Protein AF-A0A8X6GDV9-F1 (afdb_monomer_lite)

Structure (mmCIF, N/CA/C/O backbone):
data_AF-A0A8X6GDV9-F1
#
_entry.id   AF-A0A8X6GDV9-F1
#
loop_
_atom_site.group_PDB
_atom_site.id
_atom_site.type_symbol
_atom_site.label_atom_id
_atom_site.label_alt_id
_atom_site.label_comp_id
_atom_site.label_asym_id
_atom_site.label_entity_id
_atom_site.label_seq_id
_atom_site.pdbx_PDB_ins_code
_atom_site.Cartn_x
_atom_site.Cartn_y
_atom_site.Cartn_z
_atom_site.occupancy
_atom_site.B_iso_or_equiv
_atom_site.auth_seq_id
_atom_site.auth_comp_id
_atom_site.auth_asym_id
_atom_site.auth_atom_id
_atom_site.pdbx_PDB_model_num
ATOM 1 N N . MET A 1 1 ? 4.085 11.697 -5.326 1.00 79.69 1 MET A N 1
ATOM 2 C CA . MET A 1 1 ? 3.755 10.991 -4.065 1.00 79.69 1 MET A CA 1
ATOM 3 C C . MET A 1 1 ? 4.116 9.531 -4.255 1.00 79.69 1 MET A C 1
ATOM 5 O O . MET A 1 1 ? 3.801 8.998 -5.310 1.00 79.69 1 MET A O 1
ATOM 9 N N . LYS A 1 2 ? 4.812 8.918 -3.294 1.00 88.75 2 LYS A N 1
ATOM 10 C CA . LYS A 1 2 ? 5.173 7.497 -3.367 1.00 88.75 2 LYS A CA 1
ATOM 11 C C . LYS A 1 2 ? 3.951 6.606 -3.085 1.00 88.75 2 LYS A C 1
ATOM 13 O O . LYS A 1 2 ? 3.137 6.990 -2.242 1.00 88.75 2 LYS A O 1
ATOM 18 N N . PRO A 1 3 ? 3.811 5.442 -3.739 1.00 91.56 3 PRO A N 1
ATOM 19 C CA . PRO A 1 3 ? 2.793 4.449 -3.394 1.00 91.56 3 PRO A CA 1
ATOM 20 C C . PRO A 1 3 ? 2.688 4.136 -1.891 1.00 91.56 3 PRO A C 1
ATOM 22 O O . PRO A 1 3 ? 1.577 4.090 -1.365 1.00 91.56 3 PRO A O 1
ATOM 25 N N . SER A 1 4 ? 3.805 4.028 -1.170 1.00 93.31 4 SER A N 1
ATOM 26 C CA . SER A 1 4 ? 3.824 3.848 0.292 1.00 93.31 4 SER A CA 1
ATOM 27 C C . SER A 1 4 ? 3.213 5.020 1.064 1.00 93.31 4 SER A C 1
ATOM 29 O O . SER A 1 4 ? 2.461 4.824 2.017 1.00 93.31 4 SER A O 1
ATOM 31 N N . GLN A 1 5 ? 3.471 6.253 0.625 1.00 92.75 5 GLN A N 1
ATOM 32 C CA . GLN A 1 5 ? 2.896 7.459 1.226 1.00 92.75 5 GLN A CA 1
ATOM 33 C C . GLN A 1 5 ? 1.390 7.548 0.974 1.00 92.75 5 GLN A C 1
ATOM 35 O O . GLN A 1 5 ? 0.642 7.994 1.844 1.00 92.75 5 GLN A O 1
ATOM 40 N N . LEU A 1 6 ? 0.939 7.118 -0.208 1.00 92.56 6 LEU A N 1
ATOM 41 C CA . LEU A 1 6 ? -0.481 7.026 -0.527 1.00 92.56 6 LEU A CA 1
ATOM 42 C C . LEU A 1 6 ? -1.179 6.009 0.382 1.00 92.56 6 LEU A C 1
ATOM 44 O O . LEU A 1 6 ? -2.225 6.327 0.943 1.00 92.56 6 LEU A O 1
ATOM 48 N N . LEU A 1 7 ? -0.586 4.824 0.560 1.00 92.94 7 LEU A N 1
ATOM 49 C CA . LEU A 1 7 ? -1.110 3.802 1.465 1.00 92.94 7 LEU A CA 1
ATOM 50 C C . LEU A 1 7 ? -1.218 4.336 2.895 1.00 92.94 7 LEU A C 1
ATOM 52 O O . LEU A 1 7 ? -2.266 4.205 3.521 1.00 92.94 7 LEU A O 1
ATOM 56 N N . HIS A 1 8 ? -0.161 4.982 3.392 1.00 91.88 8 HIS A N 1
ATOM 57 C CA . HIS A 1 8 ? -0.174 5.585 4.720 1.00 91.88 8 HIS A CA 1
ATOM 58 C C . HIS A 1 8 ? -1.305 6.607 4.854 1.00 91.88 8 HIS A C 1
ATOM 60 O O . HIS A 1 8 ? -2.052 6.575 5.824 1.00 91.88 8 HIS A O 1
ATOM 66 N N . LYS A 1 9 ? -1.487 7.482 3.857 1.00 90.81 9 LYS A N 1
ATOM 67 C CA . LYS A 1 9 ? -2.572 8.470 3.863 1.00 90.81 9 LYS A CA 1
ATOM 68 C C . LYS A 1 9 ? -3.952 7.808 3.874 1.00 90.81 9 LYS A C 1
ATOM 70 O O . LYS A 1 9 ? -4.821 8.272 4.603 1.00 90.81 9 LYS A O 1
ATOM 75 N N . LEU A 1 10 ? -4.144 6.726 3.116 1.00 90.56 10 LEU A N 1
ATOM 76 C CA . LEU A 1 10 ? -5.385 5.948 3.147 1.00 90.56 10 LEU A CA 1
ATOM 77 C C . LEU A 1 10 ? -5.618 5.326 4.527 1.00 90.56 10 LEU A C 1
ATOM 79 O O . LEU A 1 10 ? -6.716 5.457 5.048 1.00 90.56 10 LEU A O 1
ATOM 83 N N . LYS A 1 11 ? -4.587 4.744 5.151 1.00 89.62 11 LYS A N 1
ATOM 84 C CA . LYS A 1 11 ? -4.660 4.207 6.521 1.00 89.62 11 LYS A CA 1
ATOM 85 C C . LYS A 1 11 ? -4.947 5.292 7.570 1.00 89.62 11 LYS A C 1
ATOM 87 O O . LYS A 1 11 ? -5.669 5.032 8.516 1.00 89.62 11 LYS A O 1
ATOM 92 N N . THR A 1 12 ? -4.409 6.504 7.409 1.00 88.81 12 THR A N 1
ATOM 93 C CA . THR A 1 12 ? -4.659 7.631 8.331 1.00 88.81 12 THR A CA 1
ATOM 94 C C . THR A 1 12 ? -6.077 8.191 8.203 1.00 88.81 12 THR A C 1
ATOM 96 O O . THR A 1 12 ? -6.652 8.633 9.191 1.00 88.81 12 THR A O 1
ATOM 99 N N . VAL A 1 13 ? -6.622 8.226 6.984 1.00 86.50 13 VAL A N 1
ATOM 100 C CA . VAL A 1 13 ? -7.986 8.718 6.723 1.00 86.50 13 VAL A CA 1
ATOM 101 C C . VAL A 1 13 ? -9.031 7.645 7.022 1.00 86.50 13 VAL A C 1
ATOM 103 O O . VAL A 1 13 ? -10.165 7.969 7.370 1.00 86.50 13 VAL A O 1
ATOM 106 N N . ALA A 1 14 ? -8.659 6.374 6.893 1.00 85.50 14 ALA A N 1
ATOM 107 C CA . ALA A 1 14 ? -9.505 5.260 7.257 1.00 85.50 14 ALA A CA 1
ATOM 108 C C . ALA A 1 14 ? -9.817 5.289 8.757 1.00 85.50 14 ALA A C 1
ATOM 110 O O . ALA A 1 14 ? -8.923 5.268 9.601 1.00 85.50 14 ALA A O 1
ATOM 111 N N . THR A 1 15 ? -11.104 5.330 9.090 1.00 76.19 15 THR A N 1
ATOM 112 C CA . THR A 1 15 ? -11.569 5.062 10.450 1.00 76.19 15 THR A CA 1
ATOM 113 C C . THR A 1 15 ? -11.320 3.589 10.786 1.00 76.19 15 THR A C 1
ATOM 115 O O . THR A 1 15 ? -11.187 2.755 9.890 1.00 76.19 15 THR A O 1
ATOM 118 N N . SER A 1 16 ? -11.274 3.242 12.074 1.00 74.75 16 SER A N 1
ATOM 119 C CA . SER A 1 16 ? -10.994 1.877 12.561 1.00 74.75 16 SER A CA 1
ATOM 120 C C . SER A 1 16 ? -11.963 0.792 12.060 1.00 74.75 16 SER A C 1
ATOM 122 O O . SER A 1 16 ? -11.713 -0.385 12.284 1.00 74.75 16 SER A O 1
ATOM 124 N N . ASP A 1 17 ? -13.049 1.183 11.394 1.00 82.75 17 ASP A N 1
ATOM 125 C CA . ASP A 1 17 ? -14.064 0.301 10.807 1.00 82.75 17 ASP A CA 1
ATOM 126 C C . ASP A 1 17 ? -13.740 -0.122 9.357 1.00 82.75 17 ASP A C 1
ATOM 128 O O . ASP A 1 17 ? -14.388 -0.988 8.771 1.00 82.75 17 ASP A O 1
ATOM 132 N N . ILE A 1 18 ? -12.735 0.496 8.726 1.00 86.50 18 ILE A N 1
ATOM 133 C CA . ILE A 1 18 ? -12.376 0.179 7.342 1.00 86.50 18 ILE A CA 1
ATOM 134 C C . ILE A 1 18 ? -11.449 -1.038 7.309 1.00 86.50 18 ILE A C 1
ATOM 136 O O . ILE A 1 18 ? -10.329 -1.010 7.819 1.00 86.50 18 ILE A O 1
ATOM 140 N N . SER A 1 19 ? -11.896 -2.095 6.629 1.00 88.25 19 SER A N 1
ATOM 141 C CA . SER A 1 19 ? -11.091 -3.302 6.423 1.00 88.25 19 SER A CA 1
ATOM 142 C C . SER A 1 19 ? -9.828 -3.044 5.591 1.00 88.25 19 SER A C 1
ATOM 144 O O . SER A 1 19 ? -9.825 -2.273 4.626 1.00 88.25 19 SER A O 1
ATOM 146 N N . GLU A 1 20 ? -8.758 -3.776 5.903 1.00 86.88 20 GLU A N 1
ATOM 147 C CA . GLU A 1 20 ? -7.499 -3.709 5.154 1.00 86.88 20 GLU A CA 1
ATOM 148 C C . GLU A 1 20 ? -7.676 -4.100 3.675 1.00 86.88 20 GLU A C 1
ATOM 150 O O . GLU A 1 20 ? -7.035 -3.517 2.802 1.00 86.88 20 GLU A O 1
ATOM 155 N N . ASN A 1 21 ? -8.615 -5.002 3.366 1.00 88.19 21 ASN A N 1
ATOM 156 C CA . ASN A 1 21 ? -8.958 -5.372 1.989 1.00 88.19 21 ASN A CA 1
ATOM 157 C C . ASN A 1 21 ? -9.549 -4.204 1.188 1.00 88.19 21 ASN A C 1
ATOM 159 O O . ASN A 1 21 ? -9.224 -4.034 0.009 1.00 88.19 21 ASN A O 1
ATOM 163 N N . LEU A 1 22 ? -10.388 -3.373 1.814 1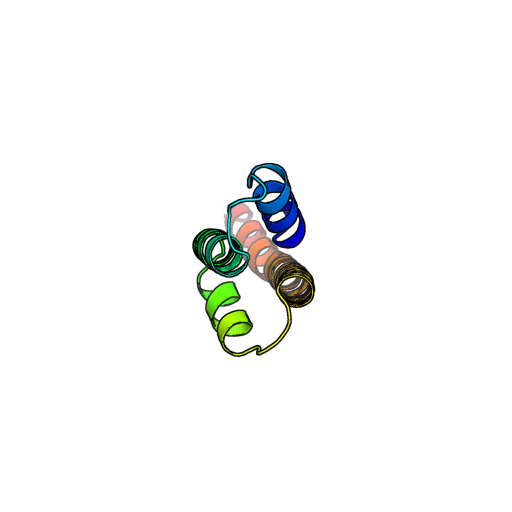.00 89.94 22 LEU A N 1
ATOM 164 C CA . LEU A 1 22 ? -10.929 -2.182 1.164 1.00 89.94 22 LEU A CA 1
ATOM 165 C C . LEU A 1 22 ? -9.829 -1.138 0.941 1.00 89.94 22 LEU A C 1
ATOM 167 O O . LEU A 1 22 ? -9.725 -0.579 -0.151 1.00 89.94 22 LEU A O 1
ATOM 171 N N . ILE A 1 23 ? -8.951 -0.938 1.930 1.00 91.75 23 ILE A N 1
ATOM 172 C CA . ILE A 1 23 ? -7.776 -0.064 1.791 1.00 91.75 23 ILE A CA 1
ATOM 173 C C . ILE A 1 23 ? -6.872 -0.556 0.655 1.00 91.75 23 ILE A C 1
ATOM 175 O O . ILE A 1 23 ? -6.461 0.252 -0.175 1.00 91.75 23 ILE A O 1
ATOM 179 N N . LYS A 1 24 ? -6.604 -1.867 0.570 1.00 89.75 24 LYS A N 1
ATOM 180 C CA . LYS A 1 24 ? -5.825 -2.486 -0.516 1.00 89.75 24 LYS A CA 1
ATOM 181 C C . LYS A 1 24 ? -6.463 -2.220 -1.876 1.00 89.75 24 LYS A C 1
ATOM 183 O O . LYS A 1 24 ? -5.761 -1.818 -2.797 1.00 89.75 24 LYS A O 1
ATOM 188 N N . THR A 1 25 ? -7.778 -2.394 -1.989 1.00 90.75 25 THR A N 1
ATOM 189 C CA . THR A 1 25 ? -8.518 -2.163 -3.240 1.00 90.75 25 THR A CA 1
ATOM 190 C C . THR A 1 25 ? -8.409 -0.704 -3.682 1.00 90.75 25 THR A C 1
ATOM 192 O O . THR A 1 25 ? -7.930 -0.434 -4.781 1.00 90.75 25 THR A O 1
ATOM 195 N N . LEU A 1 26 ? -8.738 0.243 -2.796 1.00 91.25 26 LEU A N 1
ATOM 196 C CA . LEU A 1 26 ? -8.644 1.681 -3.074 1.00 91.25 26 LEU A CA 1
ATOM 197 C C . LEU A 1 26 ? -7.212 2.120 -3.395 1.00 91.25 26 LEU A C 1
ATOM 199 O O . LEU A 1 26 ? -6.987 2.976 -4.250 1.00 91.25 26 LEU A O 1
ATOM 203 N N . TRP A 1 27 ? -6.232 1.546 -2.698 1.00 93.50 27 TRP A N 1
ATOM 204 C CA . TRP A 1 27 ? -4.826 1.822 -2.944 1.00 93.50 27 TRP A CA 1
ATOM 205 C C . TRP A 1 27 ? -4.412 1.356 -4.339 1.00 93.50 27 TRP A C 1
ATOM 207 O O . TRP A 1 27 ? -3.871 2.161 -5.093 1.00 93.50 27 TRP A O 1
ATOM 217 N N . LEU A 1 28 ? -4.732 0.111 -4.711 1.00 90.69 28 LEU A N 1
ATOM 218 C CA . LEU A 1 28 ? -4.452 -0.434 -6.040 1.00 90.69 28 LEU A CA 1
ATOM 219 C C . LEU A 1 28 ? -5.137 0.388 -7.137 1.00 90.69 28 LEU A C 1
ATOM 221 O O . LEU A 1 28 ? -4.476 0.743 -8.108 1.00 90.69 28 LEU A O 1
ATOM 225 N N . GLU A 1 29 ? -6.410 0.764 -6.978 1.00 90.69 29 GLU A N 1
ATOM 226 C CA . GLU A 1 29 ? -7.146 1.590 -7.953 1.00 90.69 29 GLU A CA 1
ATOM 227 C C . GLU A 1 29 ? -6.447 2.912 -8.290 1.00 90.69 29 GLU A C 1
ATOM 229 O O . GLU A 1 29 ? -6.532 3.393 -9.421 1.00 90.69 29 GLU A O 1
ATOM 234 N N . LYS A 1 30 ? -5.730 3.494 -7.326 1.00 90.19 30 LYS A N 1
ATOM 235 C CA . LYS A 1 30 ? -4.976 4.740 -7.501 1.00 90.19 30 LYS A CA 1
ATOM 236 C C . LYS A 1 30 ? -3.599 4.539 -8.140 1.00 90.19 30 LYS A C 1
ATOM 238 O O . LYS A 1 30 ? -2.958 5.532 -8.489 1.00 90.19 30 LYS A O 1
ATOM 243 N N . LEU A 1 31 ? -3.128 3.300 -8.286 1.00 89.81 31 LEU A N 1
ATOM 244 C CA 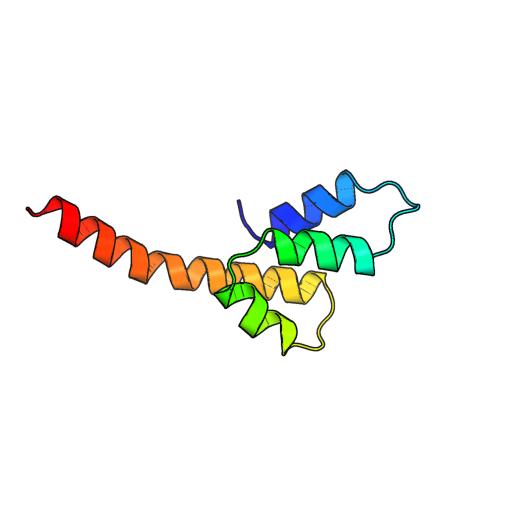. LEU A 1 31 ? -1.850 2.996 -8.921 1.00 89.81 31 LEU A CA 1
ATOM 245 C C . LEU A 1 31 ? -1.990 2.838 -10.445 1.00 89.81 31 LEU A C 1
ATOM 247 O O . LEU A 1 31 ? -3.010 2.350 -10.941 1.00 89.81 31 LEU A O 1
ATOM 251 N N . PRO A 1 32 ? -0.934 3.183 -11.206 1.00 89.19 32 PRO A N 1
ATOM 252 C CA . PRO A 1 32 ? -0.830 2.850 -12.621 1.00 89.19 32 PRO A CA 1
ATOM 253 C C . PRO A 1 32 ? -1.010 1.350 -12.876 1.00 89.19 32 PRO A C 1
ATOM 255 O O . PRO A 1 32 ? -0.551 0.518 -12.092 1.00 89.19 32 PRO A O 1
ATOM 258 N N . GLU A 1 33 ? -1.614 1.009 -14.014 1.00 85.56 33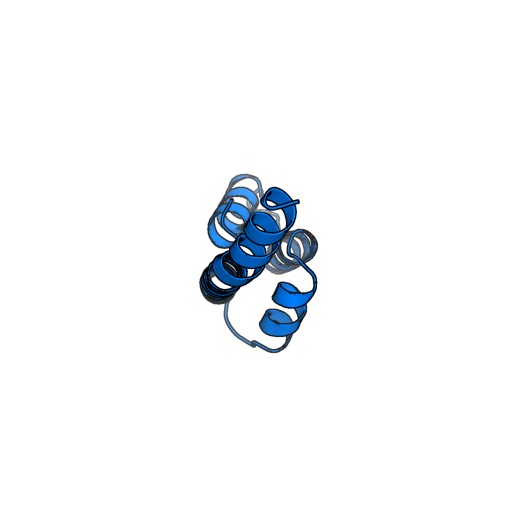 GLU A N 1
ATOM 259 C CA . GLU A 1 33 ? -1.943 -0.372 -14.387 1.00 85.56 33 GLU A CA 1
ATOM 260 C C . GLU A 1 33 ? -0.740 -1.311 -14.367 1.00 85.56 33 GLU A C 1
ATOM 262 O O . GLU A 1 33 ? -0.815 -2.363 -13.747 1.00 85.56 33 GLU A O 1
ATOM 267 N N . LEU A 1 34 ? 0.409 -0.874 -14.891 1.00 82.94 34 LEU A N 1
ATOM 268 C CA . LEU A 1 34 ? 1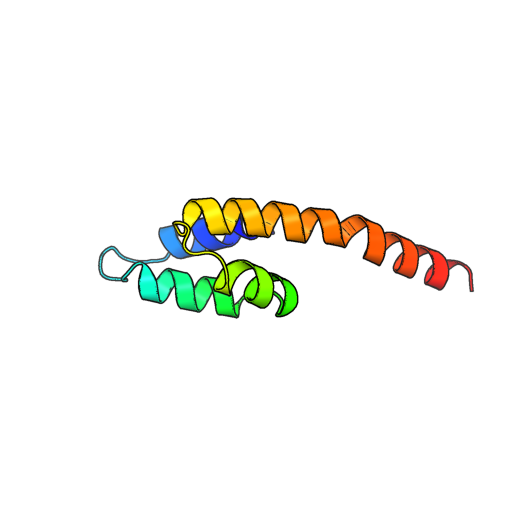.631 -1.679 -14.839 1.00 82.94 34 LEU A CA 1
ATOM 269 C C . LEU A 1 34 ? 2.035 -2.051 -13.400 1.00 82.94 34 LEU A C 1
ATOM 271 O O . LEU A 1 34 ? 2.444 -3.180 -13.145 1.00 82.94 34 LEU A O 1
ATOM 275 N N . ILE A 1 35 ? 1.932 -1.107 -12.457 1.00 88.69 35 ILE A N 1
ATOM 276 C CA . ILE A 1 35 ? 2.292 -1.369 -11.058 1.00 88.69 35 ILE A CA 1
ATOM 277 C C . ILE A 1 35 ? 1.309 -2.385 -10.469 1.00 88.69 35 ILE A C 1
ATOM 279 O O . ILE A 1 35 ? 1.742 -3.339 -9.832 1.00 88.69 35 ILE A O 1
ATOM 283 N N . LYS A 1 36 ? 0.005 -2.229 -10.736 1.00 89.12 36 LYS A N 1
ATOM 284 C CA . LYS A 1 36 ? -1.015 -3.198 -10.311 1.00 89.12 36 LYS A CA 1
ATOM 285 C C . LYS A 1 36 ? -0.718 -4.600 -10.835 1.00 89.12 36 LYS A C 1
ATOM 287 O O . LYS A 1 36 ? -0.734 -5.526 -10.040 1.00 89.12 36 LYS A O 1
ATOM 292 N N . THR A 1 37 ? -0.415 -4.754 -12.123 1.00 86.00 37 THR A N 1
ATOM 293 C CA . THR A 1 37 ? -0.145 -6.066 -12.735 1.00 86.00 37 THR A CA 1
ATOM 294 C C . THR A 1 37 ? 0.978 -6.812 -12.017 1.00 86.00 37 THR A C 1
ATOM 296 O O . THR A 1 37 ? 0.843 -7.999 -11.754 1.00 86.00 37 THR A O 1
ATOM 299 N N . ILE A 1 38 ? 2.051 -6.111 -11.642 1.00 86.94 38 ILE A N 1
ATOM 300 C CA . ILE A 1 38 ? 3.184 -6.713 -10.924 1.00 86.94 38 ILE A CA 1
ATOM 301 C C . ILE A 1 38 ? 2.810 -7.047 -9.470 1.00 86.94 38 ILE A C 1
ATOM 303 O O . ILE A 1 38 ? 3.201 -8.084 -8.943 1.00 86.94 38 ILE A O 1
ATOM 307 N N . LEU A 1 39 ? 2.048 -6.172 -8.808 1.00 88.62 39 LEU A N 1
ATOM 308 C CA . LEU A 1 39 ? 1.670 -6.355 -7.403 1.00 88.62 39 LEU A CA 1
ATOM 309 C C . LEU A 1 39 ? 0.581 -7.411 -7.195 1.00 88.62 39 LEU A C 1
ATOM 311 O O . LEU A 1 39 ? 0.559 -8.038 -6.144 1.00 88.62 39 LEU A O 1
ATOM 315 N N . VAL A 1 40 ? -0.341 -7.580 -8.147 1.00 84.12 40 VAL A N 1
ATOM 316 C CA . VAL A 1 40 ? -1.442 -8.557 -8.055 1.00 84.12 40 VAL A CA 1
ATOM 317 C C . VAL A 1 40 ? -0.913 -9.991 -8.056 1.00 84.12 40 VAL A C 1
ATOM 319 O O . VAL A 1 40 ? -1.505 -10.844 -7.406 1.00 84.12 40 VAL A O 1
ATOM 322 N N . ASP A 1 41 ? 0.218 -10.232 -8.717 1.00 82.50 41 ASP A N 1
ATOM 323 C CA . ASP A 1 41 ? 0.902 -11.532 -8.738 1.00 82.50 41 ASP A CA 1
ATOM 324 C C . ASP A 1 41 ? 1.704 -11.812 -7.448 1.00 82.50 41 ASP A C 1
ATOM 326 O O . ASP A 1 41 ? 2.230 -12.901 -7.239 1.00 82.50 41 ASP A O 1
ATOM 330 N N . SER A 1 42 ? 1.811 -10.822 -6.555 1.00 83.19 42 SER A N 1
ATOM 331 C CA . SER A 1 42 ? 2.543 -10.937 -5.294 1.00 83.19 42 SER A CA 1
ATOM 332 C C . SER A 1 42 ? 1.596 -11.220 -4.125 1.00 83.19 42 SER A C 1
ATOM 334 O O . SER A 1 42 ? 0.760 -10.385 -3.779 1.00 83.19 42 SER A O 1
ATOM 336 N N . ASP A 1 43 ? 1.796 -12.344 -3.435 1.00 82.62 43 ASP A N 1
ATOM 337 C CA . ASP A 1 43 ? 1.011 -12.742 -2.248 1.00 82.62 43 ASP A CA 1
ATOM 338 C C . ASP A 1 43 ? 1.556 -12.147 -0.928 1.00 82.62 43 ASP A C 1
ATOM 340 O O . ASP A 1 43 ? 1.497 -12.732 0.151 1.00 82.62 43 ASP A O 1
ATOM 344 N N . GLU A 1 44 ? 2.170 -10.968 -1.021 1.00 87.56 44 GLU A N 1
ATOM 345 C CA . GLU A 1 44 ? 2.806 -10.287 0.105 1.00 87.56 44 GLU A CA 1
ATOM 346 C C . GLU A 1 44 ? 1.828 -9.371 0.855 1.00 87.56 44 GLU A C 1
ATOM 348 O O . GLU A 1 44 ? 0.790 -8.940 0.340 1.00 87.56 44 GLU A O 1
ATOM 353 N N . ASN A 1 45 ? 2.185 -9.021 2.094 1.00 90.00 45 ASN A N 1
ATOM 354 C CA . ASN A 1 45 ? 1.390 -8.087 2.889 1.00 90.00 45 ASN A CA 1
ATOM 355 C C . ASN A 1 45 ? 1.362 -6.672 2.269 1.00 90.00 45 ASN A C 1
ATOM 357 O O . ASN A 1 45 ? 2.242 -6.274 1.500 1.00 90.00 45 ASN A O 1
ATOM 361 N N . LEU A 1 46 ? 0.342 -5.885 2.622 1.00 89.31 46 LEU A N 1
ATOM 362 C CA . LEU A 1 46 ? 0.081 -4.586 1.997 1.00 89.31 46 LEU A CA 1
ATOM 363 C C . LEU A 1 46 ? 1.248 -3.594 2.155 1.00 89.31 46 LEU A C 1
ATOM 365 O O . LEU A 1 46 ? 1.544 -2.831 1.235 1.00 89.31 46 LEU A O 1
ATOM 369 N N . ASP A 1 47 ? 1.955 -3.644 3.283 1.00 90.19 47 ASP A N 1
ATOM 370 C CA . ASP A 1 47 ? 3.114 -2.785 3.535 1.00 90.19 47 ASP A CA 1
ATOM 371 C C . ASP A 1 47 ? 4.322 -3.158 2.654 1.00 90.19 47 ASP A C 1
ATOM 373 O O . ASP A 1 47 ? 4.985 -2.273 2.105 1.00 90.19 47 ASP A O 1
ATOM 377 N N . LYS A 1 48 ? 4.588 -4.452 2.430 1.00 91.69 48 LYS A N 1
ATOM 378 C CA . LYS A 1 48 ? 5.625 -4.905 1.488 1.00 91.69 48 LYS A CA 1
ATOM 379 C C . LYS A 1 48 ? 5.250 -4.597 0.043 1.00 91.69 48 LYS A C 1
ATOM 381 O O . LYS A 1 48 ? 6.115 -4.152 -0.715 1.00 91.69 48 LYS A O 1
ATOM 386 N N . LEU A 1 49 ? 3.979 -4.770 -0.329 1.00 92.06 49 LEU A N 1
ATOM 387 C CA . LEU A 1 49 ? 3.477 -4.368 -1.646 1.00 92.06 49 LEU A CA 1
ATOM 388 C C . LEU A 1 49 ? 3.708 -2.872 -1.875 1.00 92.06 49 LEU A C 1
ATOM 390 O O . LEU A 1 49 ? 4.173 -2.480 -2.943 1.00 92.06 49 LEU A O 1
ATOM 394 N N . ALA A 1 50 ? 3.475 -2.032 -0.864 1.00 92.25 50 ALA A N 1
ATOM 395 C CA . ALA A 1 50 ? 3.770 -0.603 -0.934 1.00 92.25 50 ALA A CA 1
ATOM 396 C C . ALA A 1 50 ? 5.255 -0.296 -1.163 1.00 92.25 50 ALA A C 1
ATOM 398 O O . ALA A 1 50 ? 5.587 0.554 -1.992 1.00 92.25 50 ALA A O 1
ATOM 399 N N . VAL A 1 51 ? 6.158 -1.009 -0.488 1.00 92.44 51 VAL A N 1
ATOM 400 C CA . VAL A 1 51 ? 7.606 -0.874 -0.721 1.00 92.44 51 VAL A CA 1
ATOM 401 C C . VAL A 1 51 ? 7.993 -1.334 -2.131 1.00 92.44 51 VAL A C 1
ATOM 403 O O . VAL A 1 51 ? 8.836 -0.709 -2.777 1.00 92.44 51 VAL A O 1
ATOM 406 N N . MET A 1 52 ? 7.390 -2.409 -2.639 1.00 91.31 52 MET A N 1
ATOM 407 C CA . MET A 1 52 ? 7.628 -2.879 -4.005 1.00 91.31 52 MET A CA 1
ATOM 408 C C . MET A 1 52 ? 7.123 -1.863 -5.037 1.00 91.31 52 MET A C 1
ATOM 410 O O . MET A 1 52 ? 7.850 -1.511 -5.966 1.00 91.31 52 MET A O 1
ATOM 414 N N . ALA A 1 53 ? 5.926 -1.321 -4.827 1.00 91.69 53 ALA A N 1
ATOM 415 C CA . ALA A 1 53 ? 5.338 -0.278 -5.656 1.00 91.69 53 ALA A CA 1
ATOM 416 C C . ALA A 1 53 ? 6.230 0.971 -5.724 1.00 91.69 53 ALA A C 1
ATOM 418 O O . ALA A 1 53 ? 6.421 1.534 -6.803 1.00 91.69 53 ALA A O 1
ATOM 419 N N . ASP A 1 54 ? 6.831 1.375 -4.601 1.00 91.44 54 ASP A N 1
ATOM 420 C CA . ASP A 1 54 ? 7.802 2.471 -4.556 1.00 91.44 54 ASP A CA 1
ATOM 421 C C . ASP A 1 54 ? 9.018 2.203 -5.447 1.00 91.44 54 ASP A C 1
ATOM 423 O O . ASP A 1 54 ? 9.445 3.090 -6.188 1.00 91.44 54 ASP A O 1
ATOM 427 N N . LYS A 1 55 ? 9.565 0.980 -5.401 1.00 89.50 55 LYS A N 1
ATOM 428 C CA . LYS A 1 55 ? 10.707 0.580 -6.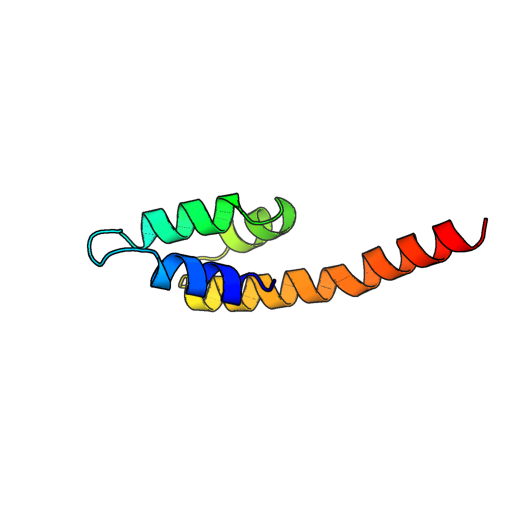236 1.00 89.50 55 LYS A CA 1
ATOM 429 C C . LYS A 1 55 ? 10.347 0.602 -7.719 1.00 89.50 55 LYS A C 1
ATOM 431 O O . LYS A 1 55 ? 11.097 1.176 -8.503 1.00 89.50 55 LYS A O 1
ATOM 436 N N . ILE A 1 56 ? 9.192 0.049 -8.096 1.00 88.25 56 ILE A N 1
ATOM 437 C CA . ILE A 1 56 ? 8.709 0.045 -9.488 1.00 88.25 56 ILE A CA 1
ATOM 438 C C . ILE A 1 56 ? 8.482 1.482 -9.972 1.00 88.25 56 ILE A C 1
ATOM 440 O O . ILE A 1 56 ? 8.914 1.860 -11.061 1.00 88.25 56 ILE A O 1
ATOM 444 N N . SER A 1 57 ? 7.855 2.315 -9.137 1.00 85.81 57 SER A N 1
ATOM 445 C CA . SER A 1 57 ? 7.647 3.732 -9.435 1.00 85.81 57 SER A CA 1
ATOM 446 C C . SER A 1 57 ? 8.969 4.479 -9.605 1.00 85.81 57 SER A C 1
ATOM 448 O O . SER A 1 57 ? 9.043 5.381 -10.437 1.00 85.81 57 SER A O 1
ATOM 450 N N . TYR A 1 58 ? 10.003 4.121 -8.838 1.00 82.50 58 TYR A N 1
ATOM 451 C CA . TYR A 1 58 ? 11.332 4.709 -8.966 1.00 82.50 58 TYR A CA 1
ATOM 452 C C . TYR A 1 58 ? 12.058 4.234 -10.231 1.00 82.50 58 TYR A C 1
ATOM 454 O O . TYR A 1 58 ? 12.651 5.049 -10.929 1.00 82.50 58 TYR A O 1
ATOM 462 N N . MET A 1 59 ? 11.963 2.946 -10.573 1.00 77.00 59 MET A N 1
ATOM 463 C CA . MET A 1 59 ? 12.553 2.380 -11.795 1.00 77.00 59 MET A CA 1
ATOM 464 C C . MET A 1 59 ? 11.912 2.919 -13.079 1.00 77.00 59 MET A C 1
ATOM 466 O O . MET A 1 59 ? 12.583 2.994 -14.102 1.00 77.00 59 MET A O 1
ATOM 470 N N . ARG A 1 60 ? 10.649 3.357 -13.035 1.00 67.44 60 ARG A N 1
ATOM 471 C CA . ARG A 1 60 ? 9.993 4.030 -14.169 1.00 67.44 60 ARG A CA 1
ATOM 472 C C . ARG A 1 60 ? 10.423 5.485 -14.386 1.00 67.44 60 ARG A C 1
ATOM 474 O O . ARG A 1 60 ? 10.223 6.010 -15.478 1.00 67.44 60 ARG A O 1
ATOM 481 N N . LEU A 1 61 ? 10.995 6.150 -13.379 1.00 58.16 61 LEU A N 1
ATOM 482 C CA . LEU A 1 61 ? 11.461 7.536 -13.512 1.00 58.16 61 LEU A CA 1
ATOM 483 C C . LEU A 1 61 ? 12.593 7.725 -14.538 1.00 58.16 61 LEU A C 1
ATOM 485 O O . LEU A 1 61 ? 12.520 8.714 -15.264 1.00 58.16 61 LEU A O 1
ATOM 489 N N . PRO A 1 62 ? 13.623 6.859 -14.643 1.00 57.03 62 PRO A N 1
ATOM 490 C CA . PRO A 1 62 ? 14.673 7.053 -15.639 1.00 57.03 62 PRO A CA 1
ATOM 491 C C . PRO A 1 62 ? 14.142 6.983 -17.074 1.00 57.03 62 PRO A C 1
ATOM 493 O O . PRO A 1 62 ? 14.393 7.910 -17.835 1.00 57.03 62 PRO A O 1
ATOM 496 N N . GLU A 1 63 ? 13.348 5.969 -17.432 1.00 55.00 63 GLU A N 1
ATOM 497 C CA . GLU A 1 63 ? 12.875 5.771 -18.815 1.00 55.00 63 GLU A CA 1
ATOM 498 C C . GLU A 1 63 ? 12.001 6.932 -19.318 1.00 55.00 63 GLU A C 1
ATOM 500 O O . GLU A 1 63 ? 12.186 7.431 -20.427 1.00 55.00 63 GLU A O 1
ATOM 505 N N . GLN A 1 64 ? 11.100 7.446 -18.472 1.00 54.28 64 GLN A N 1
ATOM 506 C CA . GLN A 1 64 ? 10.264 8.591 -18.844 1.00 54.28 64 GLN A CA 1
ATOM 507 C C . GLN A 1 64 ? 11.053 9.898 -18.939 1.00 54.28 64 GLN A C 1
ATOM 509 O O . GLN A 1 64 ? 10.725 10.753 -19.759 1.00 54.28 64 GLN A O 1
ATOM 514 N N . ARG A 1 65 ? 12.111 10.050 -18.138 1.00 56.03 65 ARG A N 1
ATOM 515 C CA . ARG A 1 65 ? 12.962 11.239 -18.167 1.00 56.03 65 ARG A CA 1
ATOM 516 C C . ARG A 1 65 ? 13.789 11.309 -19.452 1.00 56.03 65 ARG A C 1
ATOM 518 O O . ARG A 1 65 ? 13.962 12.403 -19.979 1.00 56.03 65 ARG A O 1
ATOM 525 N N . PHE A 1 66 ? 14.244 10.173 -19.986 1.00 58.75 66 PHE A N 1
ATOM 526 C CA . PHE A 1 66 ? 14.915 10.135 -21.292 1.00 58.75 66 PHE A CA 1
ATOM 527 C C . PHE A 1 66 ? 13.968 10.547 -22.428 1.00 58.75 66 PHE A C 1
ATOM 529 O O . PHE A 1 66 ? 14.321 11.419 -23.218 1.00 58.75 66 PHE A O 1
ATOM 536 N N . LEU A 1 67 ? 12.730 10.042 -22.430 1.00 59.44 67 LEU A N 1
ATOM 537 C CA . LEU A 1 67 ? 11.712 10.416 -23.424 1.00 59.44 67 LEU A CA 1
ATOM 538 C C . LEU A 1 67 ? 11.292 11.897 -23.325 1.00 59.44 67 LEU A C 1
ATOM 540 O O . LEU A 1 67 ? 10.978 12.533 -24.327 1.00 59.44 67 LEU A O 1
ATOM 544 N N . GLN A 1 68 ? 11.306 12.478 -22.122 1.00 59.22 68 GLN A N 1
ATOM 545 C CA . GLN A 1 68 ? 11.013 13.903 -21.910 1.00 59.22 68 GLN A CA 1
ATOM 546 C C . GLN A 1 68 ? 12.152 14.818 -22.377 1.00 59.22 68 GLN A C 1
ATOM 548 O O . GLN A 1 68 ? 11.888 15.924 -22.843 1.00 59.22 68 GLN A O 1
ATOM 553 N N . LEU A 1 69 ? 13.407 14.373 -22.265 1.00 59.81 69 LEU A N 1
ATOM 554 C CA . LEU A 1 69 ? 14.572 15.138 -22.715 1.00 59.81 69 LEU A CA 1
ATOM 555 C C . LEU A 1 69 ? 14.716 15.138 -24.243 1.00 59.81 69 LEU A C 1
ATOM 557 O O . LEU A 1 69 ? 15.140 16.147 -24.801 1.00 59.81 69 LEU A O 1
ATOM 561 N N . GLU A 1 70 ? 14.338 14.054 -24.924 1.00 64.56 70 GLU A N 1
ATOM 562 C CA . GLU A 1 70 ? 14.336 14.015 -26.394 1.00 64.56 70 GLU A CA 1
ATOM 563 C C . GLU A 1 70 ? 13.280 14.950 -27.001 1.00 64.56 70 GLU A C 1
ATOM 565 O O . GLU A 1 70 ? 13.575 15.665 -27.956 1.00 64.56 70 GLU A O 1
ATOM 570 N N . ASN A 1 71 ? 12.100 15.059 -26.384 1.00 62.12 71 ASN A N 1
ATOM 571 C CA . ASN A 1 71 ? 11.038 15.963 -26.844 1.00 62.12 71 ASN A CA 1
ATOM 572 C C . ASN A 1 71 ? 11.351 17.461 -26.652 1.00 62.12 71 ASN A C 1
ATOM 574 O O . ASN A 1 71 ? 10.665 18.298 -27.227 1.00 62.12 71 ASN A O 1
ATOM 578 N N . LEU A 1 72 ? 12.370 17.811 -25.858 1.00 64.94 72 LEU A N 1
ATOM 579 C CA . LEU A 1 72 ? 12.836 19.193 -25.651 1.00 64.94 72 LEU A CA 1
ATOM 580 C C . LEU A 1 72 ? 13.993 19.591 -26.584 1.00 64.94 72 LEU A C 1
ATOM 582 O O . LEU A 1 72 ? 14.457 20.729 -26.537 1.00 64.94 72 LEU A O 1
ATOM 586 N N . ARG A 1 73 ? 14.493 18.655 -27.402 1.00 63.34 73 ARG A N 1
ATOM 587 C CA . ARG A 1 73 ? 15.562 18.886 -28.389 1.00 63.34 73 ARG A CA 1
ATOM 588 C C . ARG A 1 73 ? 15.047 19.208 -29.798 1.00 63.34 73 ARG A C 1
ATOM 590 O O . ARG A 1 73 ? 15.876 19.357 -30.694 1.00 63.34 73 ARG A O 1
ATOM 597 N N . THR A 1 74 ? 13.731 19.316 -29.981 1.00 57.59 74 THR A N 1
ATOM 598 C CA . THR A 1 74 ? 13.072 19.671 -31.253 1.00 57.59 74 THR A CA 1
ATOM 599 C C . THR A 1 74 ? 12.427 21.041 -31.131 1.00 57.59 74 THR A C 1
ATOM 601 O O . THR A 1 74 ? 12.442 21.781 -32.137 1.00 57.59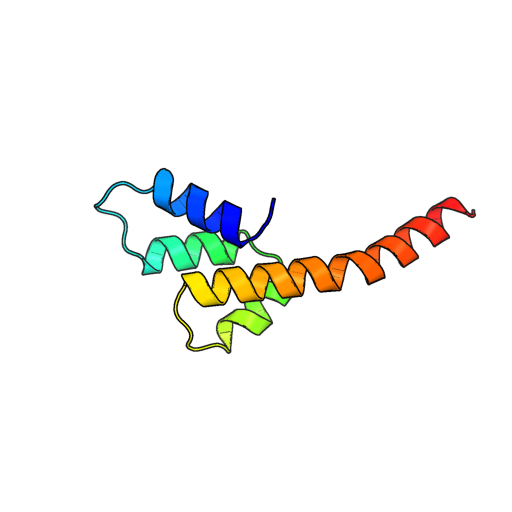 74 THR A O 1
#

Sequence (74 aa):
MKPSQLLHKLKTVATSDISENLIKTLWLEKLPELIKTILVDSDENLDKLAVMADKISYMRLPEQRFLQLENLRT

Foldseek 3Di:
DALLVQLVVLVVPDDPPDDPVNSLVVSLVPDDPVLNVVLVPDPDDPNVSSVSSRVVVVVVVVVVVVVVVVVVVD

Secondary structure (DSSP, 8-state):
--HHHHHHHHHHHS-TTS-HHHHHHHHHHTS-HHHHHHHHT----HHHHHHHHHHHHHHHHHHHHHHHHHTT--

pLDDT: mean 82.4, std 12.1, range [54.28, 93.5]

Organism: Trichonephila clavata (NCBI:txid2740835)

Radius of gyration: 14.84 Å; chains: 1; bounding box: 30×32×44 Å